Protein AF-A0A9P5MN64-F1 (afdb_monomer)

Secondary structure (DSSP, 8-state):
-PPP-PEEEEEEEEEESGGGSS-EEEHHHHHHHHHHHHHH-TT-EEEEEEEE---TT-SEEEEEEEEEEE-TTSPEEEEEEEEEEEEEEEP------TT---TTS-EEEEEEEEEEE-HHHHHHHHHHHHHHHHHHHHHHHHHHHHHHHHT----------------

Radius of gyration: 28.75 Å; Cα contacts (8 Å, |Δi|>4): 244; chains: 1; bounding box: 47×31×114 Å

Mean predicted aligned error: 11.85 Å

Nearest PDB structures (foldseek):
  2w2c-assembly1_B  TM=5.937E-01  e=1.409E-02  Homo sapiens
  6of8-assembly1_D-2  TM=7.364E-01  e=1.180E-01  Homo sa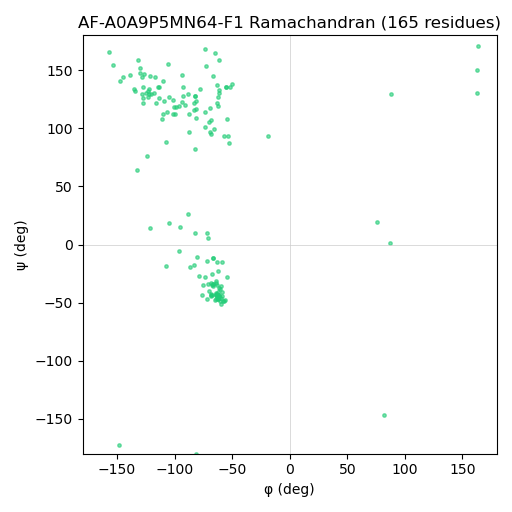piens
  7ury-assembly1_A  TM=6.521E-01  e=4.589E-02  Homo sapiens
  5ig4-assembly1_F  TM=6.109E-01  e=2.397E-02  Nematostella vectensis
  5ig4-assembly1_E  TM=5.836E-01  e=5.164E-02  Nematostella vectensis

Solvent-accessible surface area (backbone atoms only — not comparable to full-atom values): 9703 Å² total; per-residue (Å²): 134,83,83,78,86,45,71,39,97,79,18,36,40,34,34,27,57,61,89,57,44,94,36,77,32,45,58,70,56,44,54,51,49,52,56,51,48,47,68,42,24,76,65,56,48,74,46,78,78,45,79,48,67,90,46,101,84,53,50,44,43,36,32,38,35,41,32,42,28,45,30,83,76,64,33,65,39,54,45,48,31,44,34,37,40,32,42,44,70,40,77,79,69,76,71,80,54,84,88,68,84,59,88,96,59,77,50,67,23,38,38,35,37,40,34,42,43,52,48,64,48,50,50,53,30,54,52,46,42,50,52,41,52,52,49,56,54,52,54,53,54,54,54,53,55,54,54,64,66,70,63,70,69,81,80,80,79,83,78,86,84,81,90,81,94,86,134

pLDDT: mean 79.6, std 20.56, range [30.2, 97.5]

Sequence (167 aa):
MFACITPSTDFRATYLPARAGPGTMDSATWHHYLSALKRMLPDFWVEVISIHEPGPNSDTVIAHVVGRATSTTGAQFIHEVVTMFYIRPEELSLSQDPQFPVPNKPVYKVYKILEFMDSQLATTFFLEEQERRARLRGSRLVGLVSAQESSGAPSRTVQSKVVGARL

Foldseek 3Di:
DDDDAAADPLAKEAEPPNVQDPGIDGPVRVVVVVVVVCLFFVPKDKDFPDWDDPDPPAQKIWTFMWMWGQTPLRQTQIKTKTKIWRKDFDDPPVPPPPPDPPPPDGDIHTRYMYIHIDSVRSVSRVVSVVVSVVVVVVVVVVVVVVVVVVPPDPPPDDDDDDDDDDD

Structure (mmCIF, N/CA/C/O backbone):
data_AF-A0A9P5MN64-F1
#
_entry.id   AF-A0A9P5MN64-F1
#
loop_
_atom_site.group_PDB
_atom_site.id
_atom_site.type_symbol
_atom_site.label_atom_id
_atom_site.label_alt_id
_atom_site.label_comp_id
_atom_site.label_asym_id
_atom_site.label_entity_id
_atom_site.label_seq_id
_atom_site.pdbx_PDB_ins_code
_atom_site.Cartn_x
_atom_site.Cartn_y
_atom_site.Cartn_z
_atom_site.occupancy
_atom_site.B_iso_or_equiv
_atom_site.auth_seq_id
_atom_site.auth_comp_id
_atom_site.auth_asym_id
_atom_site.auth_atom_id
_atom_site.pdbx_PDB_model_num
ATOM 1 N N . MET A 1 1 ? 14.362 -15.044 3.342 1.00 31.47 1 MET A N 1
ATOM 2 C CA . MET A 1 1 ? 15.036 -13.762 3.049 1.00 31.47 1 MET A CA 1
ATOM 3 C C . MET A 1 1 ? 13.992 -12.867 2.400 1.00 31.47 1 MET A C 1
ATOM 5 O O . MET A 1 1 ? 13.526 -13.216 1.326 1.00 31.47 1 MET A O 1
ATOM 9 N N . PHE A 1 2 ? 13.522 -11.822 3.086 1.00 33.84 2 PHE A N 1
ATOM 10 C CA . PHE A 1 2 ? 12.539 -10.893 2.519 1.00 33.84 2 PHE A CA 1
ATOM 11 C C . PHE A 1 2 ? 13.295 -9.892 1.645 1.00 33.84 2 PHE A C 1
ATOM 13 O O . PHE A 1 2 ? 14.156 -9.176 2.151 1.00 33.84 2 PHE A O 1
ATOM 20 N N . ALA A 1 3 ? 13.031 -9.880 0.340 1.00 40.88 3 ALA A N 1
ATOM 21 C CA . ALA A 1 3 ? 13.521 -8.814 -0.522 1.00 40.88 3 ALA A CA 1
ATOM 22 C C . ALA A 1 3 ? 12.873 -7.498 -0.060 1.00 40.88 3 ALA A C 1
ATOM 24 O O . ALA A 1 3 ? 11.650 -7.406 0.033 1.00 40.88 3 ALA A O 1
ATOM 25 N N . CYS A 1 4 ? 13.691 -6.509 0.300 1.00 56.66 4 CYS A N 1
ATOM 26 C CA . CYS A 1 4 ? 13.215 -5.183 0.674 1.00 56.66 4 CYS A CA 1
ATOM 27 C C . CYS A 1 4 ? 12.976 -4.374 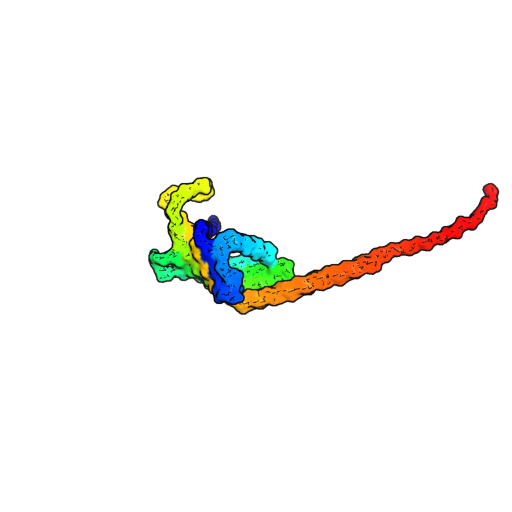-0.604 1.00 56.66 4 CYS A C 1
ATOM 29 O O . CYS A 1 4 ? 13.864 -4.280 -1.450 1.00 56.66 4 CYS A O 1
ATOM 31 N N . ILE A 1 5 ? 11.788 -3.788 -0.750 1.00 63.75 5 ILE A N 1
ATOM 32 C CA . ILE A 1 5 ? 11.533 -2.810 -1.806 1.00 63.75 5 ILE A CA 1
ATOM 33 C C . ILE A 1 5 ? 12.238 -1.515 -1.404 1.00 63.75 5 ILE A C 1
ATOM 35 O O . ILE A 1 5 ? 11.860 -0.888 -0.416 1.00 63.75 5 ILE A O 1
ATOM 39 N N . THR A 1 6 ? 13.252 -1.100 -2.161 1.00 79.12 6 THR A N 1
ATOM 40 C CA . THR A 1 6 ? 13.924 0.187 -1.948 1.00 79.12 6 THR A CA 1
ATOM 41 C C . THR A 1 6 ? 13.327 1.250 -2.878 1.00 79.12 6 THR A C 1
ATOM 43 O O . THR A 1 6 ? 13.402 1.093 -4.101 1.00 79.12 6 THR A O 1
ATOM 46 N N . PRO A 1 7 ? 12.737 2.335 -2.340 1.00 84.56 7 PRO A N 1
ATOM 47 C CA . PRO A 1 7 ? 12.250 3.451 -3.148 1.00 84.56 7 PRO A CA 1
ATOM 48 C C . PRO A 1 7 ? 13.396 4.204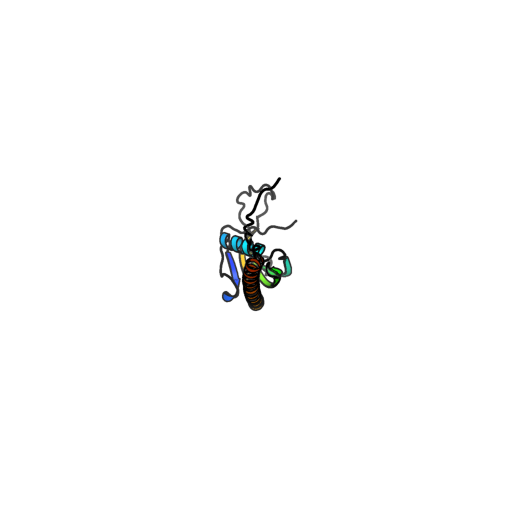 -3.839 1.00 84.56 7 PRO A C 1
ATOM 50 O O . PRO A 1 7 ? 14.474 4.366 -3.260 1.00 84.56 7 PRO A O 1
ATOM 53 N N . SER A 1 8 ? 13.165 4.701 -5.054 1.00 87.94 8 SER A N 1
ATOM 54 C CA . SER A 1 8 ? 14.068 5.649 -5.723 1.00 87.94 8 SER A CA 1
ATOM 55 C C . SER A 1 8 ? 13.988 7.054 -5.103 1.00 87.94 8 SER A C 1
ATOM 57 O O . SER A 1 8 ? 13.087 7.368 -4.321 1.00 87.94 8 SER A O 1
ATOM 59 N N . THR A 1 9 ? 14.926 7.933 -5.465 1.00 87.12 9 THR A N 1
ATOM 60 C CA . THR A 1 9 ? 14.970 9.330 -4.983 1.00 87.12 9 THR A CA 1
ATOM 61 C C . THR A 1 9 ? 13.768 10.169 -5.431 1.00 87.12 9 THR A C 1
ATOM 63 O O . THR A 1 9 ? 13.312 11.050 -4.705 1.00 87.12 9 THR A O 1
ATOM 66 N N . ASP A 1 10 ? 13.211 9.871 -6.602 1.00 91.38 10 ASP A N 1
ATOM 67 C CA . ASP A 1 10 ? 12.035 10.512 -7.198 1.00 91.38 10 ASP A CA 1
ATOM 68 C C . ASP A 1 10 ? 10.720 9.760 -6.926 1.00 91.38 10 ASP A C 1
ATOM 70 O O . ASP A 1 10 ? 9.708 10.052 -7.562 1.00 91.38 10 ASP A O 1
ATOM 74 N N . PHE A 1 11 ? 10.711 8.829 -5.966 1.00 94.50 11 PHE A N 1
ATOM 75 C CA . PHE A 1 1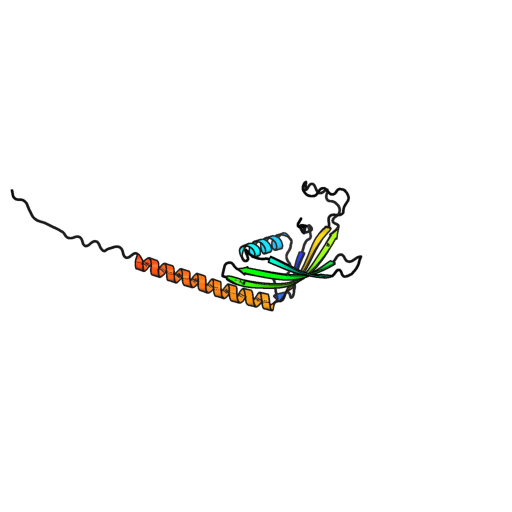1 ? 9.566 7.971 -5.664 1.00 94.50 11 PHE A CA 1
ATOM 76 C C . PHE A 1 11 ? 8.238 8.728 -5.483 1.00 94.50 11 PHE A C 1
ATOM 78 O O . PHE A 1 11 ? 8.180 9.757 -4.794 1.00 94.50 11 PHE A O 1
ATOM 85 N N . ARG A 1 12 ? 7.150 8.177 -6.040 1.00 96.62 12 ARG A N 1
ATOM 86 C CA . ARG A 1 12 ? 5.766 8.640 -5.836 1.00 96.62 12 ARG A CA 1
ATOM 87 C C . ARG A 1 12 ? 4.801 7.481 -5.582 1.00 96.62 12 ARG A C 1
ATOM 89 O O . ARG A 1 12 ? 4.779 6.522 -6.343 1.00 96.62 12 ARG A O 1
ATOM 96 N N . ALA A 1 13 ? 3.938 7.604 -4.582 1.00 96.44 13 ALA A N 1
ATOM 97 C CA . ALA A 1 13 ? 2.824 6.684 -4.350 1.00 96.44 13 ALA A CA 1
ATOM 98 C C . ALA A 1 13 ? 1.493 7.404 -4.569 1.00 96.44 13 ALA A C 1
ATOM 100 O O . ALA A 1 13 ? 1.320 8.514 -4.076 1.00 96.44 13 ALA A O 1
ATOM 101 N N . THR A 1 14 ? 0.541 6.789 -5.264 1.00 96.56 14 THR A N 1
ATOM 102 C CA . THR A 1 14 ? -0.778 7.385 -5.514 1.00 96.56 14 THR A CA 1
ATOM 103 C C . THR A 1 14 ? -1.882 6.373 -5.254 1.00 96.56 14 THR A C 1
ATOM 105 O O . THR A 1 14 ? -1.846 5.261 -5.774 1.00 96.56 14 THR A O 1
ATOM 108 N N . TYR A 1 15 ? -2.896 6.799 -4.504 1.00 92.94 15 TYR A N 1
ATOM 109 C CA . TYR A 1 15 ? -4.109 6.025 -4.253 1.00 92.94 15 TYR A CA 1
ATOM 110 C C . TYR A 1 15 ? -5.197 6.356 -5.274 1.00 92.94 15 TYR A C 1
ATOM 112 O O . TYR A 1 15 ? -5.456 7.523 -5.577 1.00 92.94 15 TYR A O 1
ATOM 120 N N . LEU A 1 16 ? -5.846 5.316 -5.784 1.00 92.75 16 LEU A N 1
ATOM 121 C CA . LEU A 1 16 ? -6.903 5.355 -6.779 1.00 92.75 16 LEU A CA 1
ATOM 122 C C . LEU A 1 16 ? -8.121 4.550 -6.278 1.00 92.75 16 LEU A C 1
ATOM 124 O O . LEU A 1 16 ? -7.948 3.526 -5.625 1.00 92.75 16 LEU A O 1
ATOM 128 N N . PRO A 1 17 ? -9.359 4.985 -6.574 1.00 90.88 17 PRO A N 1
ATOM 129 C CA . PRO A 1 17 ? -9.694 6.294 -7.138 1.00 90.88 17 PRO A CA 1
ATOM 130 C C . PRO A 1 17 ? -9.260 7.433 -6.197 1.00 90.88 17 PRO A C 1
ATOM 132 O O . PRO A 1 17 ? -9.104 7.217 -5.003 1.00 90.88 17 PRO A O 1
ATOM 135 N N . ALA A 1 18 ? -9.088 8.656 -6.712 1.00 85.50 18 ALA A N 1
ATOM 136 C CA . ALA A 1 18 ? -8.527 9.778 -5.937 1.00 85.50 18 ALA A CA 1
ATOM 137 C C . ALA A 1 18 ? -9.267 10.064 -4.612 1.00 85.50 18 ALA A C 1
ATOM 139 O O . ALA A 1 18 ? -8.668 10.531 -3.652 1.00 85.50 18 ALA A O 1
ATOM 140 N N . ARG A 1 19 ? -10.565 9.739 -4.546 1.00 82.81 19 ARG A N 1
ATOM 141 C CA . ARG A 1 19 ? -11.398 9.858 -3.336 1.00 82.81 19 ARG A CA 1
ATOM 142 C C . ARG A 1 19 ? -11.095 8.826 -2.243 1.00 82.81 19 ARG A C 1
ATOM 144 O O . ARG A 1 19 ? -11.619 8.954 -1.146 1.00 82.81 19 ARG A O 1
ATOM 151 N N . ALA A 1 20 ? -10.350 7.772 -2.560 1.00 78.44 20 ALA A N 1
ATOM 152 C CA . ALA A 1 20 ? -10.150 6.630 -1.678 1.00 78.44 20 ALA A CA 1
ATOM 153 C C . ALA A 1 20 ? -8.978 6.829 -0.708 1.00 78.44 20 ALA A C 1
ATOM 155 O O . ALA A 1 20 ? -8.925 6.155 0.312 1.00 78.44 20 ALA A O 1
ATOM 156 N N . GLY A 1 21 ? -8.048 7.745 -0.987 1.00 81.00 21 GLY A N 1
ATOM 157 C CA . GLY A 1 21 ? -6.835 7.888 -0.185 1.00 81.00 21 GLY A CA 1
ATOM 158 C C . GLY A 1 21 ? -6.296 9.316 -0.116 1.00 81.00 21 GLY A C 1
ATOM 159 O O . GLY A 1 21 ? -6.930 10.248 -0.608 1.00 81.00 21 GLY A O 1
ATOM 160 N N . PRO A 1 22 ? -5.104 9.503 0.475 1.00 81.62 22 PRO A N 1
ATOM 161 C CA . PRO A 1 22 ? -4.496 10.817 0.709 1.00 81.62 22 PRO A CA 1
ATOM 162 C C . PRO A 1 22 ? -3.981 11.518 -0.568 1.00 81.62 22 PRO A C 1
ATOM 164 O O . PRO A 1 22 ? -3.297 12.533 -0.476 1.00 81.62 22 PRO A O 1
ATOM 167 N N . GLY A 1 23 ? -4.291 10.995 -1.759 1.00 88.88 23 GLY A N 1
ATOM 168 C CA . GLY A 1 23 ? -3.775 11.485 -3.036 1.00 88.88 23 GLY A CA 1
ATOM 169 C C . GLY A 1 23 ? -2.375 10.955 -3.354 1.00 88.88 23 GLY A C 1
ATOM 170 O O . GLY A 1 23 ? -2.042 9.813 -3.032 1.00 88.88 23 GLY A O 1
ATOM 171 N N . THR A 1 24 ? -1.571 11.772 -4.039 1.00 94.81 24 THR A N 1
ATOM 172 C CA . THR A 1 24 ? -0.181 11.440 -4.384 1.00 94.81 24 THR A CA 1
ATOM 173 C C . THR A 1 24 ? 0.762 11.869 -3.265 1.00 94.81 24 THR A C 1
ATOM 175 O O . THR A 1 24 ? 0.746 13.022 -2.844 1.00 94.81 24 THR A O 1
ATOM 178 N N . MET A 1 25 ? 1.621 10.954 -2.831 1.00 95.75 25 MET A N 1
ATOM 179 C CA . MET A 1 25 ? 2.625 11.141 -1.792 1.00 95.75 25 MET A CA 1
ATOM 180 C C . MET A 1 25 ? 4.032 10.976 -2.365 1.00 95.75 25 MET A C 1
ATOM 182 O O . MET A 1 25 ? 4.270 10.144 -3.243 1.00 95.75 25 MET A O 1
ATOM 186 N N . ASP A 1 26 ? 4.974 11.762 -1.853 1.00 95.19 26 ASP A N 1
ATOM 187 C CA . ASP A 1 26 ? 6.402 11.533 -2.054 1.00 95.19 26 ASP A CA 1
ATOM 188 C C . ASP A 1 26 ? 6.939 10.473 -1.076 1.00 95.19 26 ASP A C 1
ATOM 190 O O . ASP A 1 26 ? 6.200 9.919 -0.257 1.00 95.19 26 ASP A O 1
ATOM 194 N N . SER A 1 27 ? 8.239 10.180 -1.163 1.00 91.25 27 SER A N 1
ATOM 195 C CA . SER A 1 27 ? 8.880 9.171 -0.314 1.00 91.25 27 SER A CA 1
ATOM 196 C C . SER A 1 27 ? 8.716 9.472 1.177 1.00 91.25 27 SER A C 1
ATOM 198 O O . SER A 1 27 ? 8.284 8.602 1.933 1.00 91.25 27 SER A O 1
ATOM 200 N N . ALA A 1 28 ? 8.998 10.700 1.619 1.00 92.00 28 ALA A N 1
ATOM 201 C CA . ALA A 1 28 ? 8.929 11.058 3.035 1.00 92.00 28 ALA A CA 1
ATOM 202 C C . ALA A 1 28 ? 7.497 10.945 3.585 1.00 92.00 28 ALA A C 1
ATOM 204 O O . ALA A 1 28 ? 7.268 10.328 4.630 1.00 92.00 28 ALA A O 1
ATOM 205 N N . THR A 1 29 ? 6.520 11.481 2.851 1.00 94.25 29 THR A N 1
ATOM 206 C CA . THR A 1 29 ? 5.104 11.445 3.230 1.00 94.25 29 THR A CA 1
ATOM 207 C C . THR A 1 29 ? 4.582 10.013 3.270 1.00 94.25 29 THR A C 1
ATOM 209 O O . THR A 1 29 ? 3.895 9.635 4.218 1.00 94.25 29 THR A O 1
ATOM 212 N N . TRP A 1 30 ? 4.962 9.183 2.295 1.00 92.44 30 TRP A N 1
ATOM 213 C CA . TRP A 1 30 ? 4.576 7.774 2.257 1.00 92.44 30 TRP A CA 1
ATOM 214 C C . TRP A 1 30 ? 5.145 6.981 3.443 1.00 92.44 30 TRP A C 1
ATOM 216 O O . TRP A 1 30 ? 4.404 6.254 4.102 1.00 92.44 30 TRP A O 1
ATOM 226 N N . HIS A 1 31 ? 6.417 7.179 3.812 1.00 91.12 31 HIS A N 1
ATOM 227 C CA . HIS A 1 31 ? 6.998 6.536 5.001 1.00 91.12 31 HIS A CA 1
ATOM 228 C C . HIS A 1 31 ? 6.305 6.965 6.299 1.00 91.12 31 HIS A C 1
ATOM 230 O O . HIS A 1 31 ? 6.052 6.134 7.181 1.00 91.12 31 HIS A O 1
ATOM 236 N N . HIS A 1 32 ? 5.971 8.252 6.433 1.00 92.88 32 HIS A N 1
ATOM 237 C CA . HIS A 1 32 ? 5.200 8.741 7.574 1.00 92.88 32 HIS A CA 1
ATOM 238 C C . HIS A 1 32 ? 3.800 8.127 7.622 1.00 92.88 32 HIS A C 1
ATOM 240 O O . HIS A 1 32 ? 3.367 7.693 8.694 1.00 92.88 32 HIS A O 1
ATOM 246 N N . TYR A 1 33 ? 3.128 8.029 6.474 1.00 91.69 33 TYR A N 1
ATOM 247 C CA . TYR A 1 33 ? 1.829 7.377 6.342 1.00 91.69 33 TYR A CA 1
ATOM 248 C C . TYR A 1 33 ? 1.891 5.903 6.766 1.00 91.69 33 TYR A C 1
ATOM 250 O O . TYR A 1 33 ? 1.146 5.496 7.657 1.00 91.69 33 TYR A O 1
ATOM 258 N N . LEU A 1 34 ? 2.841 5.124 6.238 1.00 90.94 34 LEU A N 1
ATOM 259 C CA . LEU A 1 34 ? 3.027 3.718 6.616 1.00 90.94 34 LEU A CA 1
ATOM 260 C C . LEU A 1 34 ? 3.348 3.546 8.104 1.00 90.94 34 LEU A C 1
ATOM 262 O O . LEU A 1 34 ? 2.840 2.638 8.760 1.00 90.94 34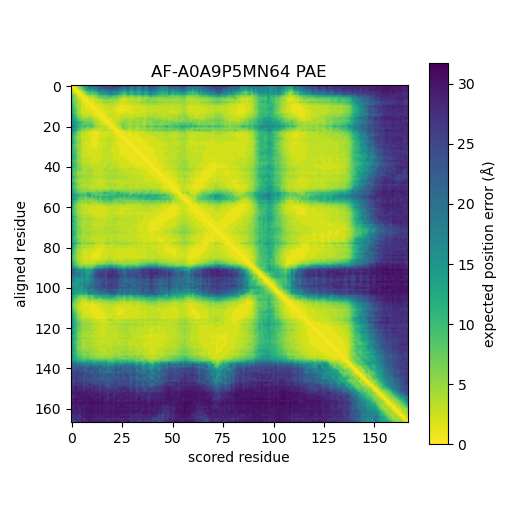 LEU A O 1
ATOM 266 N N . SER A 1 35 ? 4.153 4.446 8.671 1.00 92.38 35 SER A N 1
ATOM 267 C CA . SER A 1 35 ? 4.473 4.434 10.103 1.00 92.38 35 SER A CA 1
ATOM 268 C C . SER A 1 35 ? 3.248 4.737 10.973 1.00 92.38 35 SER A C 1
ATOM 270 O O . SER A 1 35 ? 3.096 4.185 12.065 1.00 92.38 35 SER A O 1
ATOM 272 N N . ALA A 1 36 ? 2.356 5.622 10.520 1.00 92.62 36 ALA A N 1
ATOM 273 C CA . ALA A 1 36 ? 1.080 5.869 11.183 1.00 92.62 36 ALA A CA 1
ATOM 274 C C . ALA A 1 36 ? 0.146 4.655 11.070 1.00 92.62 36 ALA A C 1
ATOM 276 O O . ALA A 1 36 ? -0.411 4.232 12.084 1.00 92.62 36 ALA A O 1
ATOM 277 N N . LEU A 1 37 ? 0.051 4.053 9.881 1.00 91.06 37 LEU A N 1
ATOM 278 C CA . LEU A 1 37 ? -0.757 2.862 9.626 1.00 91.06 37 LEU A CA 1
ATOM 279 C C . LEU A 1 37 ? -0.314 1.687 10.506 1.00 91.06 37 LEU A C 1
ATOM 281 O O . LEU A 1 37 ? -1.144 1.099 11.189 1.00 91.06 37 LEU A O 1
ATOM 285 N N . LYS A 1 38 ? 0.995 1.424 10.604 1.00 92.75 38 LYS A N 1
ATOM 286 C CA . LYS A 1 38 ? 1.564 0.368 11.459 1.00 92.75 38 LYS A CA 1
ATOM 287 C C . LYS A 1 38 ? 1.243 0.553 12.945 1.00 92.75 38 LYS A C 1
ATOM 289 O O . LYS A 1 38 ? 1.043 -0.420 13.662 1.00 92.75 38 LYS A O 1
ATOM 294 N N . ARG A 1 39 ? 1.196 1.799 13.429 1.00 94.69 39 ARG A N 1
ATOM 295 C CA . ARG A 1 39 ? 0.783 2.089 14.814 1.00 94.69 39 ARG A CA 1
ATOM 296 C C . ARG A 1 39 ? -0.712 1.869 15.025 1.00 94.69 39 ARG A C 1
ATOM 298 O O . ARG A 1 39 ? -1.118 1.483 16.114 1.00 94.69 39 ARG A O 1
ATOM 305 N N . MET A 1 40 ? -1.521 2.148 14.006 1.00 94.81 40 MET A N 1
ATOM 306 C CA . MET A 1 40 ? -2.968 1.959 14.060 1.00 94.81 40 MET A CA 1
ATOM 307 C C . MET A 1 40 ? -3.362 0.482 13.940 1.00 94.81 40 MET A C 1
ATOM 309 O O . MET A 1 40 ? -4.328 0.083 14.585 1.00 94.81 40 MET A O 1
ATOM 313 N N . LEU A 1 41 ? -2.615 -0.293 13.150 1.00 96.69 41 LEU A N 1
ATOM 314 C CA .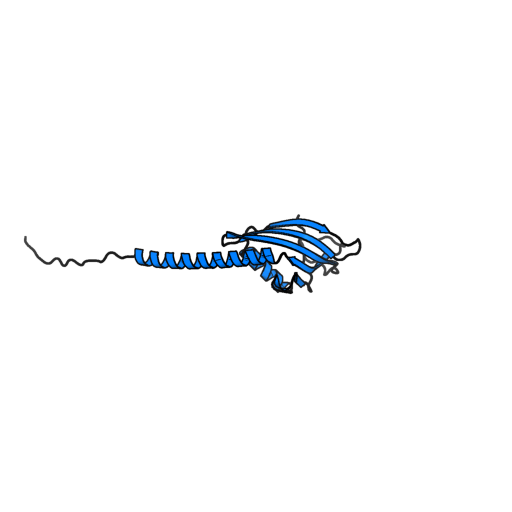 LEU A 1 41 ? -2.884 -1.677 12.758 1.00 96.69 41 LEU A CA 1
ATOM 315 C C . LEU A 1 41 ? -1.688 -2.585 13.134 1.00 96.69 41 LEU A C 1
ATOM 317 O O . LEU A 1 41 ? -0.865 -2.919 12.277 1.00 96.69 41 LEU A O 1
ATOM 321 N N . PRO A 1 42 ? -1.528 -2.939 14.420 1.00 93.56 42 PRO A N 1
ATOM 322 C CA . PRO A 1 42 ? -0.330 -3.621 14.918 1.00 93.56 42 PRO A CA 1
ATOM 323 C C . PRO A 1 42 ? -0.155 -5.055 14.393 1.00 93.56 42 PRO A C 1
ATOM 325 O O . PRO A 1 42 ? 0.971 -5.544 14.339 1.00 93.56 42 PRO A O 1
ATOM 328 N N . ASP A 1 43 ? -1.246 -5.717 14.014 1.00 95.38 43 ASP A N 1
ATOM 329 C CA . ASP A 1 43 ? -1.300 -7.086 13.489 1.00 95.38 43 ASP A CA 1
ATOM 330 C C . ASP A 1 43 ? -1.524 -7.123 11.967 1.00 95.38 43 ASP A C 1
ATOM 332 O O . ASP A 1 43 ? -1.938 -8.148 11.426 1.00 95.38 43 ASP A O 1
ATOM 336 N N . PHE A 1 44 ? -1.262 -6.010 11.269 1.00 95.19 44 PHE A N 1
ATOM 337 C CA . PHE A 1 44 ? -1.474 -5.927 9.829 1.00 95.19 44 PHE A CA 1
ATOM 338 C C . PHE A 1 44 ? -0.608 -6.915 9.059 1.00 95.19 44 PHE A C 1
ATOM 340 O O . PHE A 1 44 ? 0.621 -6.922 9.170 1.00 95.19 44 PHE A O 1
ATOM 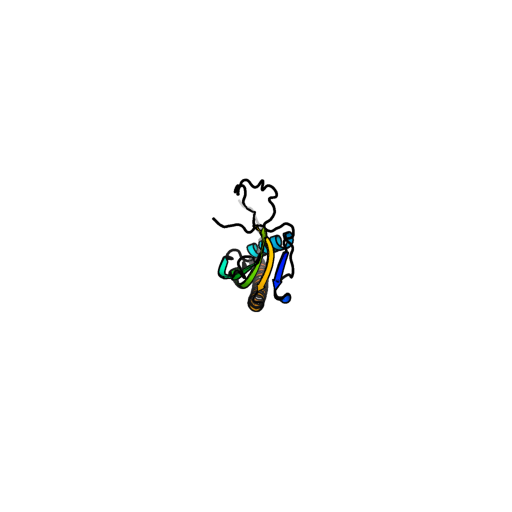347 N N . TRP A 1 45 ? -1.269 -7.699 8.217 1.00 94.00 45 TRP A N 1
ATOM 348 C CA . TRP A 1 45 ? -0.637 -8.604 7.274 1.00 94.00 45 TRP A CA 1
ATOM 349 C C . TRP A 1 45 ? -1.244 -8.437 5.887 1.00 94.00 45 TRP A C 1
ATOM 351 O O . TRP A 1 45 ? -2.359 -7.937 5.723 1.00 94.00 45 TRP A O 1
ATOM 361 N N . VAL A 1 46 ? -0.478 -8.867 4.888 1.00 93.94 46 VAL A N 1
ATOM 362 C CA . VAL A 1 46 ? -0.861 -8.845 3.478 1.00 93.94 46 VAL A CA 1
ATOM 363 C C . VAL A 1 46 ? -0.617 -10.207 2.845 1.00 93.94 46 VAL A C 1
ATOM 365 O O . VAL A 1 46 ? 0.320 -10.916 3.207 1.00 93.94 46 VAL A O 1
ATOM 368 N N . GLU A 1 47 ? -1.454 -10.543 1.881 1.00 95.69 47 GLU A N 1
ATOM 369 C CA . GLU A 1 47 ? -1.379 -11.722 1.037 1.00 95.69 47 GLU A CA 1
ATOM 370 C C . GLU A 1 47 ? -1.465 -11.270 -0.419 1.00 95.69 47 GLU A C 1
ATOM 372 O O . GLU A 1 47 ? -2.342 -10.493 -0.802 1.00 95.69 47 GLU A O 1
ATOM 377 N N . VAL A 1 48 ? -0.520 -11.740 -1.231 1.00 95.56 48 VAL A N 1
ATOM 378 C CA . VAL A 1 48 ? -0.525 -11.500 -2.673 1.00 95.56 48 VAL A CA 1
ATOM 379 C C . VAL A 1 48 ? -1.353 -12.601 -3.319 1.00 95.56 48 VAL A C 1
ATOM 381 O O . VAL A 1 48 ? -0.947 -13.760 -3.321 1.00 95.56 48 VAL A O 1
ATOM 384 N N . ILE A 1 49 ? -2.506 -12.229 -3.862 1.00 97.06 49 ILE A N 1
ATOM 385 C CA . ILE A 1 49 ? -3.444 -13.145 -4.515 1.00 97.06 49 ILE A CA 1
ATOM 386 C C . ILE A 1 49 ? -2.935 -13.525 -5.904 1.00 97.06 49 ILE A C 1
ATOM 388 O O . ILE A 1 49 ? -2.982 -14.687 -6.302 1.00 97.06 49 ILE A O 1
ATOM 392 N N . SER A 1 50 ? -2.437 -12.543 -6.655 1.00 96.81 50 SER A N 1
ATOM 393 C CA . SER A 1 50 ? -1.852 -12.774 -7.973 1.00 96.81 50 SER A CA 1
ATOM 394 C C . SER A 1 50 ? -0.822 -11.710 -8.331 1.00 96.81 50 SER A C 1
ATOM 396 O O . SER A 1 50 ? -0.869 -10.583 -7.835 1.00 96.81 50 SER A O 1
ATOM 398 N N . ILE A 1 51 ? 0.116 -12.087 -9.200 1.00 95.94 51 ILE A N 1
ATOM 399 C CA . ILE A 1 51 ? 1.108 -11.197 -9.803 1.00 95.94 51 ILE A CA 1
ATOM 400 C C . ILE A 1 51 ? 0.950 -11.300 -11.317 1.00 95.94 51 ILE A C 1
ATOM 402 O O . ILE A 1 51 ? 0.840 -12.397 -11.864 1.00 95.94 51 ILE A O 1
ATOM 406 N N . HIS A 1 52 ? 0.936 -10.155 -11.985 1.00 93.94 52 HIS A N 1
ATOM 407 C CA . HIS A 1 52 ? 0.867 -10.038 -13.427 1.00 93.94 52 HIS A CA 1
ATOM 408 C C . HIS A 1 52 ? 2.000 -9.149 -13.941 1.00 93.94 52 HIS A C 1
ATOM 410 O O . HIS A 1 52 ? 2.161 -8.001 -13.522 1.00 93.94 52 HIS A O 1
ATOM 416 N N . GLU A 1 53 ? 2.760 -9.693 -14.884 1.00 91.38 53 GLU A N 1
ATOM 417 C CA . GLU A 1 53 ? 3.818 -8.997 -15.607 1.00 91.38 53 GLU A CA 1
ATOM 418 C C . GLU A 1 53 ? 3.313 -8.734 -17.035 1.00 91.38 53 GLU A C 1
ATOM 420 O O . GLU A 1 53 ? 3.094 -9.692 -17.781 1.00 91.38 53 GLU A O 1
ATOM 425 N N . PRO A 1 54 ? 3.097 -7.467 -17.443 1.00 83.69 54 PRO A N 1
ATOM 426 C CA . PRO A 1 54 ? 2.476 -7.138 -18.731 1.00 83.69 54 PRO A CA 1
ATOM 427 C C . PRO A 1 54 ? 3.278 -7.588 -19.962 1.00 83.69 54 PRO A C 1
ATOM 429 O O . PRO A 1 54 ? 2.759 -7.582 -21.077 1.00 83.69 54 PRO A O 1
ATOM 432 N N . GLY A 1 55 ? 4.553 -7.945 -19.788 1.00 86.69 55 GLY A N 1
ATOM 433 C CA . GLY A 1 55 ? 5.409 -8.471 -20.844 1.00 86.69 55 GLY A CA 1
ATOM 434 C C . GLY A 1 55 ? 6.900 -8.416 -20.490 1.00 86.69 55 GLY A C 1
ATOM 435 O O . GLY A 1 55 ? 7.281 -7.762 -19.521 1.00 86.69 55 GLY A O 1
ATOM 436 N N . PRO A 1 56 ? 7.766 -9.042 -21.309 1.00 76.56 56 PRO A N 1
ATOM 437 C CA . PRO A 1 56 ? 9.189 -9.255 -21.009 1.00 76.56 56 PRO A CA 1
ATOM 438 C C . PRO A 1 56 ? 10.048 -7.980 -20.934 1.00 76.56 56 PRO A C 1
ATOM 440 O O . PRO A 1 56 ? 11.180 -8.041 -20.472 1.00 76.56 56 PRO A O 1
ATOM 443 N N . ASN A 1 57 ? 9.521 -6.832 -21.371 1.00 81.06 57 ASN A N 1
ATOM 444 C CA . ASN A 1 57 ? 10.204 -5.533 -21.333 1.00 81.06 57 ASN A CA 1
ATOM 445 C C . ASN A 1 57 ? 9.420 -4.484 -20.528 1.00 81.06 57 ASN A C 1
ATOM 447 O 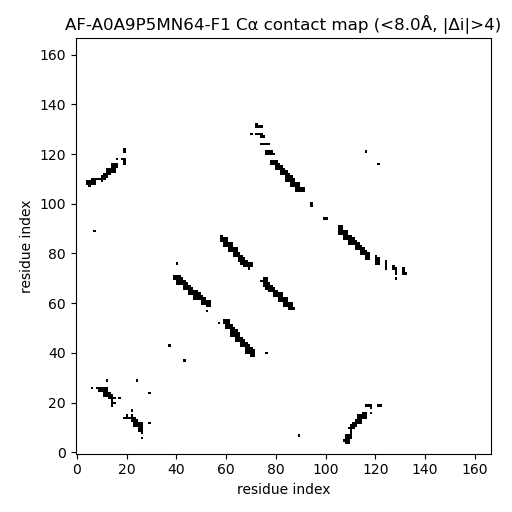O . ASN A 1 57 ? 9.671 -3.288 -20.670 1.00 81.06 57 ASN A O 1
ATOM 451 N N . SER A 1 58 ? 8.419 -4.905 -19.748 1.00 87.25 58 SER A N 1
ATOM 452 C CA . SER A 1 58 ? 7.665 -3.980 -18.910 1.00 87.25 58 SER A CA 1
ATOM 453 C C . SER A 1 58 ? 8.467 -3.639 -17.659 1.00 87.25 58 SER A C 1
ATOM 455 O O . SER A 1 58 ? 8.985 -4.519 -16.979 1.00 87.25 58 SER A O 1
ATOM 457 N N . ASP A 1 59 ? 8.526 -2.352 -17.333 1.00 91.06 59 ASP A N 1
ATOM 458 C CA . ASP A 1 59 ? 9.038 -1.839 -16.063 1.00 91.06 59 ASP A CA 1
ATOM 459 C C . ASP A 1 59 ? 7.970 -1.910 -14.954 1.00 91.06 59 ASP A C 1
ATOM 461 O O . ASP A 1 59 ? 8.133 -1.331 -13.885 1.00 91.06 59 ASP A O 1
ATOM 465 N N . THR A 1 60 ? 6.844 -2.578 -15.216 1.00 94.56 60 THR A N 1
ATOM 466 C CA . THR A 1 60 ? 5.672 -2.586 -14.348 1.00 94.56 60 THR A CA 1
ATOM 467 C C . THR A 1 60 ? 5.370 -3.997 -13.854 1.00 94.56 60 THR A C 1
ATOM 469 O O . THR A 1 60 ? 5.241 -4.931 -14.640 1.00 94.56 60 THR A O 1
ATOM 472 N N . VAL A 1 61 ? 5.179 -4.135 -12.546 1.00 94.25 61 VAL A N 1
ATOM 473 C CA . VAL A 1 61 ? 4.653 -5.341 -11.900 1.00 94.25 61 VAL A CA 1
ATOM 474 C C . VAL A 1 61 ? 3.294 -5.002 -11.313 1.00 94.25 61 VAL A C 1
ATOM 476 O O . VAL A 1 61 ? 3.167 -4.050 -10.546 1.00 94.25 61 VAL A O 1
ATOM 479 N N . ILE A 1 62 ? 2.269 -5.768 -11.664 1.00 96.25 62 ILE A N 1
ATOM 480 C CA . ILE A 1 62 ? 0.918 -5.587 -11.136 1.00 96.25 62 ILE A CA 1
ATOM 481 C C . ILE A 1 62 ? 0.658 -6.700 -10.126 1.00 96.25 62 ILE A C 1
ATOM 483 O O . ILE A 1 62 ? 0.823 -7.871 -10.446 1.00 96.25 62 ILE A O 1
ATOM 487 N N . ALA A 1 63 ? 0.250 -6.353 -8.912 1.00 96.94 63 ALA A N 1
ATOM 488 C CA . ALA A 1 63 ? -0.091 -7.309 -7.870 1.00 96.94 63 ALA A CA 1
ATOM 489 C C . ALA A 1 63 ? -1.518 -7.071 -7.382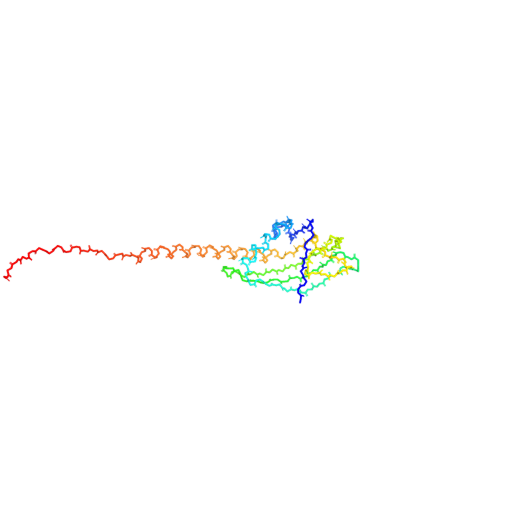 1.00 96.94 63 ALA A C 1
ATOM 491 O O . ALA A 1 63 ? -1.893 -5.944 -7.067 1.00 96.94 63 ALA A O 1
ATOM 492 N N . HIS A 1 64 ? -2.306 -8.134 -7.280 1.00 97.31 64 HIS A N 1
ATOM 493 C CA . HIS A 1 64 ? -3.561 -8.119 -6.535 1.00 97.31 64 HIS A CA 1
ATOM 494 C C . HIS A 1 64 ? -3.261 -8.547 -5.105 1.00 97.31 64 HIS A C 1
ATOM 496 O O . HIS A 1 64 ? -2.731 -9.636 -4.878 1.00 97.31 64 HIS A O 1
ATOM 502 N N . VAL A 1 65 ? -3.547 -7.671 -4.150 1.00 96.75 65 VAL A N 1
ATOM 503 C CA . VAL A 1 65 ? -3.159 -7.830 -2.751 1.00 96.75 65 VAL A CA 1
ATOM 504 C C . VAL A 1 65 ? -4.385 -7.680 -1.865 1.00 96.75 65 VAL A C 1
ATOM 506 O O . VAL A 1 65 ? -5.177 -6.751 -2.023 1.00 96.75 65 VAL A O 1
ATOM 509 N N . VAL A 1 66 ? -4.503 -8.576 -0.893 1.00 96.75 66 VAL A N 1
ATOM 510 C CA . VAL A 1 66 ? -5.468 -8.475 0.200 1.00 96.75 66 VAL A CA 1
ATOM 511 C C . VAL A 1 66 ? -4.697 -8.285 1.496 1.00 96.75 66 VAL A C 1
ATOM 513 O O . VAL A 1 66 ? -3.701 -8.951 1.745 1.00 96.75 66 VAL A O 1
ATOM 516 N N . GLY A 1 67 ? -5.141 -7.360 2.331 1.00 95.94 67 GLY A N 1
ATOM 517 C CA . GLY A 1 67 ? -4.595 -7.100 3.648 1.00 95.94 67 GLY A CA 1
ATOM 518 C C . GLY A 1 67 ? -5.682 -7.149 4.705 1.00 95.94 67 GLY A C 1
ATOM 519 O O . GLY A 1 67 ? -6.832 -6.780 4.454 1.00 95.94 67 GLY A O 1
ATOM 520 N N . ARG A 1 68 ? -5.317 -7.609 5.899 1.00 96.94 68 ARG A N 1
ATOM 521 C CA . ARG A 1 68 ? -6.219 -7.648 7.051 1.00 96.94 68 ARG A CA 1
ATOM 522 C C . ARG A 1 68 ? -5.488 -7.221 8.314 1.00 96.94 68 ARG A C 1
ATOM 524 O O . ARG A 1 68 ? -4.297 -7.481 8.466 1.00 96.94 68 ARG A O 1
ATOM 531 N N . ALA A 1 69 ? -6.208 -6.555 9.206 1.00 97.50 69 ALA A N 1
ATOM 532 C CA . ALA A 1 69 ? -5.740 -6.211 10.543 1.00 97.50 69 ALA A CA 1
ATOM 533 C C . ALA A 1 69 ? -6.916 -5.981 11.490 1.00 97.50 69 ALA A C 1
ATOM 535 O O . ALA A 1 69 ? -8.043 -5.724 11.064 1.00 97.50 69 ALA A O 1
ATOM 536 N N . THR A 1 70 ? -6.613 -5.948 12.779 1.00 97.25 70 THR A N 1
ATOM 537 C CA . THR A 1 70 ? -7.465 -5.357 13.799 1.00 97.25 70 THR A CA 1
ATOM 538 C C . THR A 1 70 ? -6.815 -4.071 14.289 1.00 97.25 70 THR A C 1
ATOM 540 O O . THR A 1 70 ? -5.680 -4.052 14.764 1.00 97.25 70 THR A O 1
ATOM 543 N N . SER A 1 71 ? -7.533 -2.956 14.192 1.00 97.00 71 SER A N 1
ATOM 544 C CA . SER A 1 71 ? -7.023 -1.691 14.717 1.00 97.00 71 SER A CA 1
ATOM 545 C C . SER A 1 71 ? -6.858 -1.722 16.237 1.00 97.00 71 SER A C 1
ATOM 547 O O . SER A 1 71 ? -7.467 -2.524 16.947 1.00 97.00 71 SER A O 1
ATOM 549 N N . THR A 1 72 ? -6.117 -0.754 16.772 1.00 95.62 72 THR A N 1
ATOM 550 C CA . THR A 1 72 ? -5.993 -0.553 18.228 1.00 95.62 72 THR A CA 1
ATOM 551 C C . THR A 1 72 ? -7.326 -0.289 18.948 1.00 95.62 72 THR A C 1
ATOM 553 O O . THR A 1 72 ? -7.382 -0.405 20.171 1.00 95.62 72 THR A O 1
ATOM 556 N N . THR A 1 73 ? -8.409 0.032 18.230 1.00 96.06 73 THR A N 1
ATOM 557 C CA . THR A 1 73 ? -9.764 0.187 18.798 1.00 96.06 73 THR A CA 1
ATOM 558 C C . THR A 1 73 ? -10.627 -1.076 18.675 1.00 96.06 73 THR A C 1
ATOM 560 O O . THR A 1 73 ? -11.757 -1.124 19.178 1.00 96.06 73 THR A O 1
ATOM 563 N N . GLY A 1 74 ? -10.121 -2.098 17.981 1.00 95.56 74 GLY A N 1
ATOM 564 C CA . GLY A 1 74 ? -10.840 -3.321 17.641 1.00 95.56 74 GLY A CA 1
ATOM 565 C C . GLY A 1 74 ? -11.650 -3.256 16.341 1.00 95.56 74 GLY A C 1
ATOM 566 O O . GLY A 1 74 ? -12.320 -4.237 16.025 1.00 95.56 74 GLY A O 1
ATOM 567 N N . ALA A 1 75 ? -11.637 -2.138 15.599 1.00 96.75 75 ALA A N 1
ATOM 568 C CA . ALA A 1 75 ? -12.237 -2.070 14.259 1.00 96.75 75 ALA A CA 1
ATOM 569 C C . ALA A 1 75 ? -11.513 -3.023 13.298 1.00 96.75 75 ALA A C 1
ATOM 571 O O . ALA A 1 75 ? -10.278 -3.084 13.322 1.00 96.75 75 ALA A O 1
ATOM 572 N N . GLN A 1 76 ? -12.266 -3.742 12.464 1.00 96.44 76 GLN A N 1
ATOM 573 C CA . GLN A 1 76 ? -11.694 -4.676 11.498 1.00 96.44 76 GLN A CA 1
ATOM 574 C C . GLN A 1 76 ? -11.264 -3.918 10.246 1.00 96.44 76 GLN A C 1
ATOM 576 O O . GLN A 1 76 ? -12.066 -3.249 9.600 1.00 96.44 76 GLN A O 1
ATOM 581 N N . PHE A 1 77 ? -9.985 -4.018 9.906 1.00 96.31 77 PHE A N 1
ATOM 582 C CA . PHE A 1 77 ? -9.435 -3.450 8.687 1.00 96.31 77 PHE A CA 1
ATOM 583 C C . PHE A 1 77 ? -9.326 -4.551 7.640 1.00 96.31 77 PHE A C 1
ATOM 585 O O . PHE A 1 77 ? -8.592 -5.522 7.829 1.00 96.31 77 PHE A O 1
ATOM 592 N N . ILE A 1 78 ? -10.040 -4.385 6.532 1.00 95.62 78 ILE A N 1
ATOM 593 C CA . ILE A 1 78 ? -9.886 -5.208 5.335 1.00 95.62 78 ILE A CA 1
ATOM 594 C C . ILE A 1 78 ? -9.499 -4.264 4.207 1.00 95.62 78 ILE A C 1
ATOM 596 O O . ILE A 1 78 ? -10.133 -3.232 3.999 1.00 95.62 78 ILE A O 1
ATOM 600 N N . HIS A 1 79 ? -8.438 -4.619 3.502 1.00 92.62 79 HIS A N 1
ATOM 601 C CA . HIS A 1 79 ? -7.897 -3.856 2.397 1.00 92.62 79 HIS A CA 1
ATOM 602 C C . HIS A 1 79 ? -7.768 -4.778 1.201 1.00 92.62 79 HIS A C 1
ATOM 604 O O . HIS A 1 79 ? -7.081 -5.787 1.281 1.00 92.62 79 HIS A O 1
ATOM 610 N N . GLU A 1 80 ? -8.415 -4.448 0.096 1.00 95.62 80 GLU A N 1
ATOM 611 C CA . GLU A 1 80 ? -8.221 -5.147 -1.167 1.00 95.62 80 GLU A CA 1
ATOM 612 C C . GLU A 1 80 ? -7.797 -4.123 -2.210 1.00 95.62 80 GLU A C 1
ATOM 614 O O . GLU A 1 80 ? -8.422 -3.065 -2.353 1.00 95.62 80 GLU A O 1
ATOM 619 N N . VAL A 1 81 ? -6.681 -4.407 -2.878 1.00 95.88 81 VAL A N 1
ATOM 620 C CA . VAL A 1 81 ? -6.025 -3.455 -3.765 1.00 95.88 81 VAL A CA 1
ATOM 621 C C . VAL A 1 81 ? -5.404 -4.154 -4.966 1.00 95.88 81 VAL A C 1
ATOM 623 O O . VAL A 1 81 ? -4.846 -5.246 -4.859 1.00 95.88 81 VAL A O 1
ATOM 626 N N . VAL A 1 82 ? -5.455 -3.492 -6.119 1.00 97.19 82 VAL A N 1
ATOM 627 C CA . VAL A 1 82 ? -4.560 -3.786 -7.240 1.00 97.19 82 VAL A CA 1
ATOM 628 C C . VAL A 1 82 ? -3.440 -2.754 -7.228 1.00 97.19 82 VAL A C 1
ATOM 630 O O . VAL A 1 82 ? -3.673 -1.567 -7.463 1.00 97.19 82 VAL A O 1
ATOM 633 N N . THR A 1 83 ? -2.223 -3.201 -6.941 1.00 96.31 83 THR A N 1
ATOM 634 C CA . THR A 1 83 ? -1.033 -2.358 -6.857 1.00 96.31 83 THR A CA 1
ATOM 635 C C . THR A 1 83 ? -0.199 -2.492 -8.122 1.00 96.31 83 THR A C 1
ATOM 637 O O . THR A 1 83 ? 0.221 -3.585 -8.487 1.00 96.31 83 THR A O 1
ATOM 640 N N . MET A 1 84 ? 0.081 -1.374 -8.784 1.00 96.88 84 MET A N 1
ATOM 641 C CA . MET A 1 84 ? 1.023 -1.295 -9.897 1.00 96.88 84 MET A CA 1
ATOM 642 C C . MET A 1 84 ? 2.340 -0.716 -9.387 1.00 96.88 84 MET A C 1
ATOM 644 O O . MET A 1 84 ? 2.409 0.463 -9.028 1.00 96.88 84 MET A O 1
ATOM 648 N N . PHE A 1 85 ? 3.380 -1.537 -9.372 1.00 95.56 85 PHE A N 1
ATOM 649 C CA . PHE A 1 85 ? 4.745 -1.143 -9.057 1.00 95.56 85 PHE A CA 1
ATOM 650 C C . PHE A 1 85 ? 5.481 -0.816 -10.347 1.00 95.56 85 PHE A C 1
ATOM 652 O O . PHE A 1 85 ? 5.601 -1.674 -11.213 1.00 95.56 85 PHE A O 1
ATOM 659 N N . TYR A 1 86 ? 6.009 0.397 -10.454 1.00 95.19 86 TYR A N 1
ATOM 660 C CA . TYR A 1 86 ? 6.906 0.778 -11.535 1.00 95.19 86 TYR A CA 1
ATOM 661 C C . TYR A 1 86 ? 8.337 0.735 -11.009 1.00 95.19 86 TYR A C 1
ATOM 663 O O . TYR A 1 86 ? 8.695 1.439 -10.055 1.00 95.19 86 TYR A O 1
ATOM 671 N N . ILE A 1 87 ? 9.137 -0.125 -11.619 1.00 92.38 87 ILE A N 1
ATOM 672 C CA . ILE A 1 87 ? 10.457 -0.539 -11.175 1.00 92.38 87 ILE A CA 1
ATOM 673 C C . ILE A 1 87 ? 11.439 -0.225 -12.287 1.00 92.38 87 ILE A C 1
ATOM 675 O O . ILE A 1 87 ? 11.247 -0.636 -13.423 1.00 92.38 87 ILE A O 1
ATOM 679 N N . ARG A 1 88 ? 12.535 0.450 -11.966 1.00 88.81 88 ARG A N 1
ATOM 680 C CA . ARG A 1 88 ? 13.607 0.687 -12.933 1.00 88.81 88 ARG A CA 1
ATOM 681 C C . ARG A 1 88 ? 14.953 0.301 -12.335 1.00 88.81 88 ARG A C 1
ATOM 683 O O . ARG A 1 88 ? 15.106 0.369 -11.111 1.00 88.81 88 ARG A O 1
ATOM 690 N N . PRO A 1 89 ? 15.927 -0.104 -13.163 1.00 85.50 89 PRO A N 1
ATOM 691 C CA . PRO A 1 89 ? 17.298 -0.181 -12.697 1.00 85.50 89 PRO A CA 1
ATOM 692 C C . PRO A 1 89 ? 17.737 1.228 -12.293 1.00 85.50 89 PRO A C 1
ATOM 694 O O . PRO A 1 89 ? 17.540 2.189 -13.037 1.00 85.50 89 PRO A O 1
ATOM 697 N N . GLU A 1 90 ? 18.307 1.364 -11.106 1.00 78.25 90 GLU A N 1
ATOM 698 C CA . GLU A 1 90 ? 19.084 2.545 -10.770 1.00 78.25 90 GLU A CA 1
ATOM 699 C C . GLU A 1 90 ? 20.540 2.232 -11.112 1.00 78.25 90 GLU A C 1
ATOM 701 O O . GLU A 1 90 ? 21.062 1.181 -10.718 1.00 78.25 90 GLU A O 1
ATOM 706 N N . GLU A 1 91 ? 21.180 3.109 -11.897 1.00 67.50 91 GLU A N 1
ATOM 707 C CA . GLU A 1 91 ? 22.626 3.018 -12.093 1.00 67.50 91 GLU A CA 1
ATOM 708 C C . GLU A 1 91 ? 23.275 2.970 -10.718 1.00 67.50 91 GLU A C 1
ATOM 710 O O . GLU A 1 91 ? 22.859 3.696 -9.814 1.00 67.50 91 GLU A O 1
ATOM 715 N N . LEU A 1 92 ? 24.248 2.072 -10.561 1.00 57.59 92 LEU A N 1
ATOM 716 C CA . LEU A 1 92 ? 24.990 1.854 -9.328 1.00 57.59 92 LEU A CA 1
ATOM 717 C C . LEU A 1 92 ? 25.565 3.189 -8.823 1.00 57.59 92 LEU A C 1
ATOM 719 O O . LEU A 1 92 ? 26.726 3.516 -9.051 1.00 57.59 92 LEU A O 1
ATOM 723 N N . SER A 1 93 ? 24.780 3.932 -8.044 1.00 49.31 93 SER A N 1
ATOM 724 C CA . SER A 1 93 ? 25.281 4.672 -6.902 1.00 49.31 93 SER A CA 1
ATOM 725 C C . SER A 1 93 ? 25.934 3.591 -6.065 1.00 49.31 93 SER A C 1
ATOM 727 O O . SER A 1 93 ? 25.209 2.889 -5.363 1.00 49.31 93 SER A O 1
ATOM 729 N N . LEU A 1 94 ? 27.247 3.393 -6.264 1.00 48.91 94 LEU A N 1
ATOM 730 C CA . LEU A 1 94 ? 28.149 2.527 -5.503 1.00 48.91 94 LEU A CA 1
ATOM 731 C C . LEU A 1 94 ? 27.515 2.228 -4.152 1.00 48.91 94 LEU A C 1
ATOM 733 O O . LEU A 1 94 ? 27.583 3.066 -3.253 1.00 48.91 94 LEU A O 1
ATOM 737 N N . SER A 1 95 ? 26.780 1.117 -4.053 1.00 48.44 95 SER A N 1
ATOM 738 C CA . SER A 1 95 ? 25.989 0.857 -2.863 1.00 48.44 95 SER A CA 1
ATOM 739 C C . SER A 1 95 ? 27.004 0.572 -1.772 1.00 48.44 95 SER A C 1
ATOM 741 O O . SER A 1 95 ? 27.532 -0.531 -1.677 1.00 48.44 95 SER A O 1
ATOM 743 N N . GLN A 1 96 ? 27.324 1.590 -0.977 1.00 50.09 96 GLN A N 1
ATOM 744 C CA . GLN A 1 96 ? 28.154 1.450 0.214 1.00 50.09 96 GLN A CA 1
ATOM 745 C C . GLN A 1 96 ? 27.404 0.710 1.327 1.00 50.09 96 GLN A C 1
ATOM 747 O O . GLN A 1 96 ? 27.922 0.607 2.432 1.00 50.09 96 GLN A O 1
ATOM 752 N N . ASP A 1 97 ? 26.194 0.212 1.049 1.00 51.53 97 ASP A N 1
ATOM 753 C CA . ASP A 1 97 ? 25.429 -0.622 1.957 1.00 51.53 97 ASP A CA 1
ATOM 754 C C . ASP A 1 97 ? 26.126 -1.988 2.112 1.00 51.53 97 ASP A C 1
ATOM 756 O O . ASP A 1 97 ? 26.100 -2.809 1.186 1.00 51.53 97 ASP A O 1
ATOM 760 N N . PRO A 1 98 ? 26.765 -2.259 3.266 1.00 55.72 98 PRO A N 1
ATOM 761 C CA . PRO A 1 98 ? 27.528 -3.483 3.482 1.00 55.72 98 PRO A CA 1
ATOM 762 C C . PRO A 1 98 ? 26.643 -4.737 3.508 1.00 55.72 98 PRO A C 1
ATOM 764 O O . PRO A 1 98 ? 27.171 -5.848 3.494 1.00 55.72 98 PRO A O 1
ATOM 767 N N . GLN A 1 99 ? 25.312 -4.587 3.584 1.00 57.47 99 GLN A N 1
ATOM 768 C CA . GLN A 1 99 ? 24.382 -5.710 3.715 1.00 57.47 99 GLN A CA 1
ATOM 769 C C . GLN A 1 99 ? 24.018 -6.384 2.385 1.00 57.47 99 GLN A C 1
ATOM 771 O O . GLN A 1 99 ? 23.560 -7.527 2.409 1.00 57.47 99 GLN A O 1
ATOM 776 N N . PHE A 1 100 ? 24.252 -5.741 1.234 1.00 56.81 100 PHE A N 1
ATOM 777 C CA . PHE A 1 100 ? 23.900 -6.302 -0.080 1.00 56.81 100 PHE A CA 1
ATOM 778 C C . PHE A 1 100 ? 25.039 -6.187 -1.111 1.00 56.81 100 PHE A C 1
ATOM 780 O O . PHE A 1 100 ? 24.883 -5.531 -2.143 1.00 56.81 100 PHE A O 1
ATOM 787 N N . PRO A 1 101 ? 26.192 -6.849 -0.892 1.00 50.22 101 PRO A N 1
ATOM 788 C CA . PRO A 1 101 ? 27.293 -6.832 -1.839 1.00 50.22 101 PRO A CA 1
ATOM 789 C C . PRO A 1 101 ? 27.029 -7.874 -2.932 1.00 50.22 101 PRO A C 1
ATOM 791 O O . PRO A 1 101 ? 27.542 -8.990 -2.880 1.00 50.22 101 PRO A O 1
ATOM 794 N N . VAL A 1 102 ? 26.231 -7.531 -3.943 1.00 56.19 102 VAL A N 1
ATOM 795 C CA . VAL A 1 102 ? 26.263 -8.271 -5.214 1.00 56.19 102 VAL A CA 1
ATOM 796 C C . VAL A 1 102 ? 26.946 -7.382 -6.248 1.00 56.19 102 VAL A C 1
ATOM 798 O O . VAL A 1 102 ? 26.271 -6.604 -6.924 1.00 56.19 102 VAL A O 1
ATOM 801 N N . PRO A 1 103 ? 28.287 -7.447 -6.362 1.00 56.44 103 PRO A N 1
ATOM 802 C CA . PRO A 1 103 ? 28.986 -6.700 -7.390 1.00 56.44 103 PRO A CA 1
ATOM 803 C C . PRO A 1 103 ? 28.407 -7.052 -8.768 1.00 56.44 103 PRO A C 1
ATOM 805 O O . PRO A 1 103 ? 28.193 -8.224 -9.082 1.00 56.44 103 PRO A O 1
ATOM 808 N N . ASN A 1 104 ? 28.178 -6.025 -9.588 1.00 60.34 104 ASN A N 1
ATOM 809 C CA . ASN A 1 104 ? 27.808 -6.113 -11.007 1.00 60.34 104 ASN A CA 1
ATOM 810 C C . ASN A 1 104 ? 26.357 -6.510 -11.346 1.00 60.34 104 ASN A C 1
ATOM 812 O O . ASN A 1 104 ? 26.104 -6.907 -12.483 1.00 60.34 104 ASN A O 1
ATOM 816 N N . LYS A 1 105 ? 25.389 -6.384 -10.427 1.00 61.81 105 LYS A N 1
ATOM 817 C CA . LYS A 1 105 ? 23.959 -6.458 -10.790 1.00 61.81 105 LYS A CA 1
ATOM 818 C C . LYS A 1 105 ? 23.278 -5.093 -10.652 1.00 61.81 105 LYS A C 1
ATOM 820 O O . LYS A 1 105 ? 23.578 -4.381 -9.695 1.00 61.81 105 LYS A O 1
ATOM 825 N N . PRO A 1 106 ? 22.369 -4.719 -11.575 1.00 67.44 106 PRO A N 1
ATOM 826 C CA . PRO A 1 106 ? 21.567 -3.513 -11.411 1.00 67.44 106 PRO A CA 1
ATOM 827 C C . PRO A 1 106 ? 20.707 -3.637 -10.150 1.00 67.44 106 PRO A C 1
ATOM 829 O O . PRO A 1 106 ? 20.064 -4.665 -9.921 1.00 67.44 106 PRO A O 1
ATOM 832 N N . VAL A 1 107 ? 20.702 -2.586 -9.332 1.00 77.12 107 VAL A N 1
ATOM 833 C CA . VAL A 1 107 ? 19.791 -2.482 -8.192 1.00 77.12 107 VAL A CA 1
ATOM 834 C C . VAL A 1 107 ? 18.470 -1.952 -8.727 1.00 77.12 107 VAL A C 1
ATOM 836 O O . VAL A 1 107 ? 18.395 -0.838 -9.240 1.00 77.12 107 VAL A O 1
ATOM 839 N N . TYR A 1 108 ? 17.423 -2.764 -8.638 1.00 82.62 108 TYR A N 1
ATOM 840 C CA . TYR A 1 108 ? 16.086 -2.357 -9.048 1.00 82.62 108 TYR A CA 1
ATOM 841 C C . TYR A 1 108 ? 15.424 -1.567 -7.926 1.00 82.62 108 TYR A C 1
ATOM 843 O O . TYR A 1 108 ? 15.355 -2.032 -6.787 1.00 82.62 108 TYR A O 1
ATOM 851 N N . LYS A 1 109 ? 14.922 -0.379 -8.257 1.00 88.56 109 LYS A N 1
ATOM 852 C CA . LYS A 1 109 ? 14.187 0.471 -7.322 1.00 88.56 109 LYS A CA 1
ATOM 853 C C . LYS A 1 109 ? 12.793 0.766 -7.832 1.00 88.56 109 LYS A C 1
ATOM 855 O O . LYS A 1 109 ? 12.578 0.941 -9.032 1.00 88.56 109 LYS A O 1
ATOM 860 N N . VAL A 1 110 ? 11.853 0.861 -6.898 1.00 92.69 110 VAL A N 1
ATOM 861 C CA . VAL A 1 110 ? 10.492 1.308 -7.197 1.00 92.69 110 VAL A CA 1
ATOM 862 C C . VAL A 1 110 ? 10.493 2.828 -7.239 1.00 92.69 110 VAL A C 1
ATOM 864 O O . VAL A 1 110 ? 10.867 3.466 -6.257 1.00 92.69 110 VAL A O 1
ATOM 867 N N . TYR A 1 111 ? 10.061 3.408 -8.356 1.00 94.44 111 TYR A N 1
ATOM 868 C CA . TYR A 1 111 ? 9.939 4.863 -8.502 1.00 94.44 111 TYR A CA 1
ATOM 869 C C . TYR A 1 111 ? 8.492 5.343 -8.496 1.00 94.44 111 TYR A C 1
ATOM 871 O O . TYR A 1 111 ? 8.220 6.518 -8.244 1.00 94.44 111 TYR A O 1
ATOM 879 N N . LYS A 1 112 ? 7.536 4.446 -8.738 1.00 96.25 112 LYS A N 1
ATOM 880 C CA . LYS A 1 112 ? 6.122 4.792 -8.678 1.00 96.25 112 LYS A CA 1
ATOM 881 C C . LYS A 1 112 ? 5.283 3.617 -8.201 1.00 96.25 112 LYS A C 1
ATOM 883 O O . LYS A 1 112 ? 5.517 2.480 -8.598 1.00 96.25 112 LYS A O 1
ATOM 888 N N . ILE A 1 113 ? 4.293 3.912 -7.371 1.00 96.56 113 ILE A N 1
ATOM 889 C CA . ILE A 1 113 ? 3.255 2.978 -6.943 1.00 96.56 113 ILE A CA 1
ATOM 890 C C . ILE A 1 113 ? 1.898 3.594 -7.269 1.00 96.56 113 ILE A C 1
ATOM 892 O O . ILE A 1 113 ? 1.642 4.746 -6.918 1.00 96.56 113 ILE A O 1
ATOM 896 N N . LEU A 1 114 ? 1.025 2.827 -7.921 1.00 96.94 114 LEU A N 1
ATOM 897 C CA . LEU A 1 114 ? -0.397 3.148 -8.040 1.00 96.94 114 LEU A CA 1
ATOM 898 C C . LEU A 1 114 ? -1.209 2.068 -7.329 1.00 96.94 114 LEU A C 1
ATOM 900 O O . LEU A 1 114 ? -1.107 0.902 -7.692 1.00 96.94 114 LEU A O 1
ATOM 904 N N . GLU A 1 115 ? -2.016 2.448 -6.347 1.00 95.62 115 GLU A N 1
ATOM 905 C CA . GLU A 1 115 ? -2.862 1.529 -5.581 1.00 95.62 115 GLU A CA 1
ATOM 906 C C . GLU A 1 115 ? -4.330 1.769 -5.910 1.00 95.62 115 GLU A C 1
ATOM 908 O O . GLU A 1 115 ? -4.896 2.781 -5.509 1.00 95.62 115 GLU A O 1
ATOM 913 N N . PHE A 1 116 ? -4.953 0.846 -6.642 1.00 95.50 116 PHE A N 1
ATOM 914 C CA . PHE A 1 116 ? -6.396 0.838 -6.876 1.00 95.50 116 PHE A CA 1
ATOM 915 C C . PHE A 1 116 ? -7.092 0.092 -5.749 1.00 95.50 116 PHE A C 1
ATOM 917 O O . PHE A 1 116 ? -7.151 -1.135 -5.759 1.00 95.50 116 PHE A O 1
ATOM 924 N N . MET A 1 117 ? -7.586 0.841 -4.773 1.00 93.38 117 MET A N 1
ATOM 925 C CA . MET A 1 117 ? -8.192 0.311 -3.560 1.00 93.38 117 MET A CA 1
ATOM 926 C C . MET A 1 117 ? -9.709 0.192 -3.700 1.00 93.38 117 MET A C 1
ATOM 928 O O . MET A 1 117 ? -10.371 1.072 -4.267 1.00 93.38 117 MET A O 1
ATOM 932 N N . ASP A 1 118 ? -10.279 -0.837 -3.077 1.00 92.81 118 ASP A N 1
ATOM 933 C CA . ASP A 1 118 ? -11.708 -0.860 -2.794 1.00 92.81 118 ASP A CA 1
ATOM 934 C C . ASP A 1 118 ? -12.079 0.249 -1.790 1.00 92.81 118 ASP A C 1
ATOM 936 O O . ASP A 1 118 ? -11.928 0.142 -0.569 1.00 92.81 118 ASP A O 1
ATOM 940 N N . SER A 1 119 ? -12.588 1.356 -2.333 1.00 91.00 119 SER A N 1
ATOM 941 C CA . SER A 1 119 ? -13.007 2.515 -1.544 1.00 91.00 119 SER A CA 1
ATOM 942 C C . SER A 1 119 ? -14.154 2.224 -0.568 1.00 91.00 119 SER A C 1
ATOM 944 O O . SER A 1 119 ? -14.297 2.959 0.411 1.00 91.00 119 SER A O 1
ATOM 946 N N . GLN A 1 120 ? -14.971 1.189 -0.804 1.00 92.44 120 GLN A N 1
ATOM 947 C CA . GLN A 1 120 ? -16.055 0.832 0.113 1.00 92.44 120 GLN A CA 1
ATOM 948 C C . GLN A 1 120 ? -15.486 0.222 1.390 1.00 92.44 120 GLN A C 1
ATOM 950 O O . GLN A 1 120 ? -15.836 0.678 2.476 1.00 92.44 120 GLN A O 1
ATOM 955 N N . LEU A 1 121 ? -14.550 -0.725 1.268 1.00 92.12 121 LEU A N 1
ATOM 956 C CA . LEU A 1 121 ? -13.883 -1.342 2.420 1.00 92.12 121 LEU A CA 1
ATOM 957 C C . LEU A 1 121 ? -13.164 -0.301 3.286 1.00 92.12 121 LEU A C 1
ATOM 959 O O . LEU A 1 121 ? -13.333 -0.282 4.506 1.00 92.12 121 LEU A O 1
ATOM 963 N N . ALA A 1 122 ? -12.443 0.628 2.653 1.00 89.81 122 ALA A N 1
ATOM 964 C CA . ALA A 1 122 ? -11.783 1.721 3.362 1.00 89.81 122 ALA A CA 1
ATOM 965 C C . ALA A 1 122 ? -12.783 2.623 4.104 1.00 89.81 122 ALA A C 1
ATOM 967 O O . ALA A 1 122 ? -12.572 2.965 5.269 1.00 89.81 122 ALA A O 1
ATOM 968 N N . THR A 1 123 ? -13.890 2.987 3.450 1.00 91.56 123 THR A N 1
ATOM 969 C CA . THR A 1 123 ? -14.932 3.833 4.051 1.00 91.56 123 THR A CA 1
ATOM 970 C C . THR A 1 123 ? -15.568 3.151 5.259 1.00 91.56 123 THR A C 1
ATOM 972 O O . THR A 1 123 ? -15.679 3.770 6.317 1.00 91.56 123 THR A O 1
ATOM 975 N N . THR A 1 124 ? -15.934 1.873 5.128 1.00 94.56 124 THR A N 1
ATOM 976 C CA . THR A 1 124 ? -16.502 1.070 6.219 1.00 94.56 124 THR A CA 1
ATOM 977 C C . THR A 1 124 ? -15.568 1.045 7.422 1.00 94.56 124 THR A C 1
ATOM 979 O O . THR A 1 124 ? -15.992 1.366 8.532 1.00 94.56 124 THR A O 1
ATOM 982 N N . PHE A 1 125 ? -14.279 0.776 7.200 1.00 94.56 125 PHE A N 1
ATOM 983 C CA . PHE A 1 125 ? -13.286 0.788 8.269 1.00 94.56 125 PHE A CA 1
ATOM 984 C C . PHE A 1 125 ? -13.222 2.137 8.998 1.00 94.56 125 PHE A C 1
ATOM 986 O O . PHE A 1 125 ? -13.259 2.173 10.227 1.00 94.56 125 PHE A O 1
ATOM 993 N N . PHE A 1 126 ? -13.135 3.258 8.272 1.00 92.81 126 PHE A N 1
ATOM 994 C CA . PHE A 1 126 ? -13.006 4.570 8.914 1.00 92.81 126 PHE A CA 1
ATOM 995 C C . PHE A 1 126 ? -14.253 4.970 9.707 1.00 92.81 126 PHE A C 1
ATOM 997 O O . PHE A 1 126 ? -14.116 5.600 10.759 1.00 92.81 126 PHE A O 1
ATOM 1004 N N . LEU A 1 127 ? -15.446 4.584 9.247 1.00 95.06 127 LEU A N 1
ATOM 1005 C CA . LEU A 1 127 ? -16.687 4.787 9.995 1.00 95.06 127 LEU A CA 1
ATOM 1006 C C . LEU A 1 127 ? -16.690 3.974 11.299 1.00 95.06 127 LEU A C 1
ATOM 1008 O O . LEU A 1 127 ? -16.950 4.535 12.366 1.00 95.06 127 LEU A O 1
ATOM 1012 N N . GLU A 1 128 ? -16.330 2.688 11.241 1.00 95.81 128 GLU A N 1
ATOM 1013 C CA . GLU A 1 128 ? -16.234 1.830 12.431 1.00 95.81 128 GLU A CA 1
ATOM 1014 C C . GLU A 1 128 ? -15.174 2.324 13.426 1.00 95.81 128 GLU A C 1
ATOM 1016 O O . GLU A 1 128 ? -15.407 2.375 14.638 1.00 95.81 128 GLU A O 1
ATOM 1021 N N . GLU A 1 129 ? -14.004 2.719 12.924 1.00 95.81 129 GLU A N 1
ATOM 1022 C CA . GLU A 1 129 ? -12.907 3.267 13.720 1.00 95.81 129 GLU A CA 1
ATOM 1023 C C . GLU A 1 129 ? -13.333 4.568 14.414 1.00 95.81 129 GLU A C 1
ATOM 1025 O O . GLU A 1 129 ? -13.069 4.764 15.605 1.00 95.81 129 GLU A O 1
ATOM 1030 N N . GLN A 1 130 ? -14.033 5.459 13.703 1.00 94.69 130 GLN A N 1
ATOM 1031 C CA . GLN A 1 130 ? -14.552 6.703 14.269 1.00 94.69 130 GLN A CA 1
ATOM 1032 C C . GLN A 1 130 ? -15.564 6.431 15.386 1.00 94.69 130 GLN A C 1
ATOM 1034 O O . GLN A 1 130 ? -15.459 7.021 16.468 1.00 94.69 130 GLN A O 1
ATOM 1039 N N . GLU A 1 131 ? -16.515 5.526 15.153 1.00 95.06 131 GLU A N 1
ATOM 1040 C CA . GLU A 1 131 ? -17.532 5.163 16.137 1.00 95.06 131 GLU A CA 1
ATOM 1041 C C . GLU A 1 131 ? -16.897 4.569 17.403 1.00 95.06 131 GLU A C 1
ATOM 1043 O O . GLU A 1 131 ? -17.202 4.985 18.527 1.00 95.06 131 GLU A O 1
ATOM 1048 N N . ARG A 1 132 ? -15.948 3.643 17.245 1.00 94.25 132 ARG A N 1
ATOM 1049 C CA . ARG A 1 132 ? -15.244 3.019 18.373 1.00 94.25 132 ARG A CA 1
ATOM 1050 C C . ARG A 1 132 ? -14.414 4.024 19.158 1.00 94.25 132 ARG A C 1
ATOM 1052 O O . ARG A 1 132 ? -14.474 4.027 20.389 1.00 94.25 132 ARG A O 1
ATOM 1059 N N . ARG A 1 133 ? -13.702 4.935 18.486 1.00 93.31 133 ARG A N 1
ATOM 1060 C CA . ARG A 1 133 ? -12.979 6.029 19.161 1.00 93.31 133 ARG A CA 1
ATOM 1061 C C . ARG A 1 133 ? -13.916 6.912 19.977 1.00 93.31 133 ARG A C 1
ATOM 1063 O O . ARG A 1 133 ? -13.556 7.294 21.091 1.00 93.31 133 ARG A O 1
ATOM 1070 N N . ALA A 1 134 ? -15.100 7.232 19.452 1.00 92.25 134 ALA A N 1
ATOM 1071 C CA . ALA A 1 134 ? -16.095 8.017 20.176 1.00 92.25 134 ALA A CA 1
ATOM 1072 C C . ALA A 1 134 ? -16.580 7.285 21.439 1.00 92.25 134 ALA A C 1
ATOM 1074 O O . ALA A 1 134 ? -16.580 7.876 22.521 1.00 92.25 134 ALA A O 1
ATOM 1075 N N . ARG A 1 135 ? -16.883 5.983 21.334 1.00 91.62 135 ARG A N 1
ATOM 1076 C CA . ARG A 1 135 ? -17.272 5.143 22.482 1.00 91.62 135 ARG A CA 1
ATOM 1077 C C . ARG A 1 135 ? -16.174 5.082 23.546 1.00 91.62 135 ARG A C 1
ATOM 1079 O O . ARG A 1 135 ? -16.448 5.354 24.709 1.00 91.62 135 ARG A O 1
ATOM 1086 N N . LEU A 1 136 ? -14.924 4.823 23.157 1.00 89.69 136 LEU A N 1
ATOM 1087 C CA . LEU A 1 136 ? -13.789 4.752 24.090 1.00 89.69 136 LEU A CA 1
ATOM 1088 C C . LEU A 1 136 ? -13.544 6.078 24.827 1.00 89.69 136 LEU A C 1
ATOM 1090 O O . LEU A 1 136 ? -13.224 6.080 26.017 1.00 89.69 136 LEU A O 1
ATOM 1094 N N . ARG A 1 137 ? -13.727 7.219 24.150 1.00 85.88 137 ARG A N 1
ATOM 1095 C CA . ARG A 1 137 ? -13.651 8.546 24.786 1.00 85.88 137 ARG A CA 1
ATOM 1096 C C . ARG A 1 137 ? -14.807 8.777 25.761 1.00 85.88 137 ARG A C 1
ATOM 1098 O O . ARG A 1 137 ? -14.564 9.257 26.866 1.00 85.88 137 ARG A O 1
ATOM 1105 N N . GLY A 1 138 ? -16.029 8.401 25.382 1.00 77.69 138 GLY A N 1
ATOM 1106 C CA . GLY A 1 138 ? -17.212 8.494 26.241 1.00 77.69 138 GLY A CA 1
ATOM 1107 C C . GLY A 1 138 ? -17.105 7.625 27.497 1.00 77.69 138 GLY A C 1
ATOM 1108 O O . GLY A 1 138 ? -17.330 8.108 28.603 1.00 77.69 138 GLY A O 1
ATOM 1109 N N . SER A 1 139 ? -16.665 6.372 27.362 1.00 70.50 139 SER A N 1
ATOM 1110 C CA . SER A 1 139 ? -16.468 5.458 28.497 1.00 70.50 139 SER A CA 1
ATOM 1111 C C . SER A 1 139 ? -15.392 5.945 29.471 1.00 70.50 139 SER A C 1
ATOM 1113 O O . SER A 1 139 ? -15.532 5.775 30.681 1.00 70.50 139 SER A O 1
ATOM 1115 N N . ARG A 1 140 ? -14.337 6.602 28.969 1.00 63.62 140 ARG A N 1
ATOM 1116 C CA . ARG A 1 140 ? -13.289 7.191 29.814 1.00 63.62 140 ARG A CA 1
ATOM 1117 C C . ARG A 1 140 ? -13.806 8.365 30.652 1.00 63.62 140 ARG A C 1
ATOM 1119 O O . ARG A 1 140 ? -13.371 8.522 31.788 1.00 63.62 140 ARG A O 1
ATOM 1126 N N . LEU A 1 141 ? -14.738 9.157 30.117 1.00 61.53 141 LEU A N 1
ATOM 1127 C CA . LEU A 1 141 ? -15.383 10.252 30.848 1.00 61.53 141 LEU A CA 1
ATOM 1128 C C . LEU A 1 141 ? -16.296 9.728 31.964 1.00 61.53 141 LEU A C 1
ATOM 1130 O O . LEU A 1 141 ? -16.222 10.231 33.080 1.00 61.53 141 LEU A O 1
ATOM 1134 N N . VAL A 1 142 ? -17.083 8.678 31.706 1.00 59.53 142 VAL A N 1
ATOM 1135 C CA . VAL A 1 142 ? -17.952 8.068 32.732 1.00 59.53 142 VAL A CA 1
ATOM 1136 C C . VAL A 1 142 ? -17.126 7.459 33.873 1.00 59.53 142 VAL A C 1
ATOM 1138 O O . VAL A 1 142 ? -17.426 7.699 35.039 1.00 59.53 142 VAL A O 1
ATOM 1141 N N . GLY A 1 143 ? -16.033 6.751 33.564 1.00 55.84 143 GLY A N 1
ATOM 1142 C CA . GLY A 1 143 ? -15.156 6.171 34.590 1.00 55.84 143 GLY A CA 1
ATOM 1143 C C . GLY A 1 143 ? -14.446 7.207 35.475 1.00 55.84 143 GLY A C 1
ATOM 1144 O O . GLY A 1 143 ? -14.240 6.959 36.660 1.00 55.84 143 GLY A O 1
ATOM 1145 N N . LEU A 1 144 ? -14.107 8.381 34.929 1.00 55.12 144 LEU A N 1
ATOM 1146 C CA . LEU A 1 144 ? -13.516 9.488 35.694 1.00 55.12 144 LEU A CA 1
ATOM 1147 C C . LEU A 1 144 ? -14.521 10.130 36.660 1.00 55.12 144 LEU A C 1
ATOM 1149 O O . LEU A 1 144 ? -14.156 10.418 37.797 1.00 55.12 144 LEU A O 1
ATOM 1153 N N . VAL A 1 145 ? -15.779 10.298 36.242 1.00 56.41 145 VAL A N 1
ATOM 1154 C CA . VAL A 1 145 ? -16.838 10.844 37.107 1.00 56.41 145 VAL A CA 1
ATOM 1155 C C . VAL A 1 145 ? -17.162 9.871 38.248 1.00 56.41 145 VAL A C 1
ATOM 1157 O O . VAL A 1 145 ? -17.205 10.280 39.406 1.00 56.41 145 VAL A O 1
ATOM 1160 N N . SER A 1 146 ? -17.271 8.568 37.967 1.00 51.84 146 SER A N 1
ATOM 1161 C CA . SER A 1 146 ? -17.531 7.562 39.008 1.00 51.84 146 SER A CA 1
ATOM 1162 C C . SER A 1 146 ? -16.360 7.369 39.984 1.00 51.84 146 SER A C 1
ATOM 1164 O O . SER A 1 146 ? -16.579 7.133 41.172 1.00 51.84 146 SER A O 1
ATOM 1166 N N . ALA A 1 147 ? -15.108 7.507 39.530 1.00 53.72 147 ALA A N 1
ATOM 1167 C CA . ALA A 1 147 ? -13.949 7.453 40.425 1.00 53.72 147 ALA A CA 1
ATOM 1168 C C . ALA A 1 147 ? -13.919 8.642 41.403 1.00 53.72 147 ALA A C 1
ATOM 1170 O O . ALA A 1 147 ? -13.538 8.468 42.561 1.00 53.72 147 ALA A O 1
ATOM 1171 N N . GLN A 1 148 ? -14.377 9.819 40.971 1.00 49.88 148 GLN A N 1
ATOM 1172 C CA . GLN A 1 148 ? -14.431 11.024 41.799 1.00 49.88 148 GLN A CA 1
ATOM 1173 C C . GLN A 1 148 ? -15.558 10.983 42.852 1.00 49.88 148 GLN A C 1
ATOM 1175 O O . GLN A 1 148 ? -15.403 11.550 43.931 1.00 49.88 148 GLN A O 1
ATOM 1180 N N . GLU A 1 149 ? -16.651 10.256 42.598 1.00 51.09 149 GLU A N 1
ATOM 1181 C CA . GLU A 1 149 ? -17.723 10.029 43.586 1.00 51.09 149 GLU A CA 1
ATOM 1182 C C . GLU A 1 149 ? -17.371 8.940 44.616 1.00 51.09 149 GLU A C 1
ATOM 1184 O O . GLU A 1 149 ? -17.819 8.990 45.761 1.00 51.09 149 GLU A O 1
ATOM 1189 N N . SER A 1 150 ? -16.510 7.983 44.252 1.00 51.03 150 SER A N 1
ATOM 1190 C CA . SER A 1 150 ? -16.054 6.918 45.160 1.00 51.03 150 SER A CA 1
ATOM 1191 C C . SER A 1 150 ? -14.934 7.332 46.127 1.00 51.03 150 SER A C 1
ATOM 1193 O O . SER A 1 150 ? -14.659 6.608 47.083 1.00 51.03 150 SER A O 1
ATOM 1195 N N . SER A 1 151 ? -14.312 8.506 45.947 1.00 47.59 151 SER A N 1
ATOM 1196 C CA . SER A 1 151 ? -13.280 9.025 46.860 1.00 47.59 151 SER A CA 1
ATOM 1197 C C . SER A 1 151 ? -13.855 9.848 48.019 1.00 47.59 151 SER A C 1
ATOM 1199 O O . SER A 1 151 ? -13.170 10.731 48.543 1.00 47.59 151 SER A O 1
ATOM 1201 N N . GLY A 1 152 ? -15.108 9.584 48.411 1.00 45.91 152 GLY A N 1
ATOM 1202 C CA . GLY A 1 152 ? -15.739 10.135 49.607 1.00 45.91 152 GLY A CA 1
ATOM 1203 C C . GLY A 1 152 ? -14.880 9.865 50.840 1.00 45.91 152 GLY A C 1
ATOM 1204 O O . GLY A 1 152 ? -14.956 8.806 51.459 1.00 45.91 152 GLY A O 1
ATOM 1205 N N . ALA A 1 153 ? -14.029 10.833 51.173 1.00 53.44 153 ALA A N 1
ATOM 1206 C CA . ALA A 1 153 ? -13.244 10.839 52.389 1.00 53.44 153 ALA A CA 1
ATOM 1207 C C . ALA A 1 153 ? -14.197 10.708 53.590 1.00 53.44 153 ALA A C 1
ATOM 1209 O O . ALA A 1 153 ? -15.226 11.391 53.623 1.00 53.44 153 ALA A O 1
ATOM 1210 N N . PRO A 1 154 ? -13.888 9.869 54.592 1.00 47.06 154 PRO A N 1
ATOM 1211 C CA . PRO A 1 154 ? -14.709 9.801 55.786 1.00 47.06 154 PRO A CA 1
ATOM 1212 C C . PRO A 1 154 ? -14.678 11.164 56.486 1.00 47.06 154 PRO A C 1
ATOM 1214 O O . PRO A 1 154 ? -13.621 11.654 56.893 1.00 47.06 154 PRO A O 1
ATOM 1217 N N . SER A 1 155 ? -15.856 11.775 56.608 1.00 45.88 155 SER A N 1
ATOM 1218 C CA . SER A 1 155 ? -16.092 12.987 57.386 1.00 45.88 155 SER A CA 1
ATOM 1219 C C . SER A 1 155 ? -15.608 12.762 58.821 1.00 45.88 155 SER A C 1
ATOM 1221 O O . SER A 1 155 ? -16.205 12.001 59.582 1.00 45.88 155 SER A O 1
ATOM 1223 N N . ARG A 1 156 ? -14.491 13.400 59.192 1.00 42.38 156 ARG A N 1
ATOM 1224 C CA . ARG A 1 156 ? -13.988 13.424 60.570 1.00 42.38 156 ARG A CA 1
ATOM 1225 C C . ARG A 1 156 ? -14.940 14.253 61.429 1.00 42.38 156 ARG A C 1
ATOM 1227 O O . ARG A 1 156 ? -14.807 15.470 61.521 1.00 42.38 156 ARG A O 1
ATOM 1234 N N . THR A 1 157 ? -15.872 13.587 62.098 1.00 43.72 157 THR A N 1
ATOM 1235 C CA . THR A 1 157 ? -16.609 14.166 63.221 1.00 43.72 157 THR A CA 1
ATOM 1236 C C . THR A 1 157 ? -15.652 14.308 64.404 1.00 43.72 157 THR A C 1
ATOM 1238 O O . THR A 1 157 ? -15.269 13.326 65.039 1.00 43.72 157 THR A O 1
ATOM 1241 N N . VAL A 1 158 ? -15.229 15.539 64.689 1.00 40.69 158 VAL A N 1
ATOM 1242 C CA . VAL A 1 158 ? -14.458 15.882 65.889 1.00 40.69 158 VAL A CA 1
ATOM 1243 C C . VAL A 1 158 ? -15.408 15.837 67.087 1.00 40.69 158 VAL A C 1
ATOM 1245 O O . VAL A 1 158 ? -16.192 16.758 67.296 1.00 40.69 158 VAL A O 1
ATOM 1248 N N . GLN A 1 159 ? -15.365 14.759 67.873 1.00 38.38 159 GLN A N 1
ATOM 1249 C CA . GLN A 1 159 ? -15.961 14.752 69.209 1.00 38.38 159 GLN A CA 1
ATOM 1250 C C . GLN A 1 159 ? -14.993 15.417 70.192 1.00 38.38 159 GLN A C 1
ATOM 1252 O O . GLN A 1 159 ? -13.954 14.859 70.543 1.00 38.38 159 GLN A O 1
ATOM 1257 N N . SER A 1 160 ? -15.344 16.619 70.647 1.00 40.91 160 SER A N 1
ATOM 1258 C CA . SER A 1 160 ? -14.726 17.261 71.804 1.00 40.91 160 SER A CA 1
ATOM 1259 C C . SER A 1 160 ? -15.113 16.501 73.075 1.00 40.91 160 SER A C 1
ATOM 1261 O O . SER A 1 160 ? -16.292 16.458 73.432 1.00 40.91 160 SER A O 1
ATOM 1263 N N . LYS A 1 161 ? -14.134 15.925 73.777 1.00 39.47 161 LYS A N 1
ATOM 1264 C CA . LYS A 1 161 ? -14.318 15.353 75.116 1.00 39.47 161 LYS A CA 1
ATOM 1265 C C . LYS A 1 161 ? -13.588 16.240 76.123 1.00 39.47 161 LYS A C 1
ATOM 1267 O O . LYS A 1 161 ? -12.366 16.344 76.093 1.00 39.47 161 LYS A O 1
ATOM 1272 N N . VAL A 1 162 ? -14.365 16.910 76.970 1.00 40.16 162 VAL A N 1
ATOM 1273 C CA . VAL A 1 162 ? -13.920 17.668 78.148 1.00 40.16 162 VAL A CA 1
ATOM 1274 C C . VAL A 1 162 ? -14.279 16.851 79.397 1.00 40.16 162 VAL A C 1
ATOM 1276 O O . VAL A 1 162 ? -15.249 16.094 79.364 1.00 40.16 162 VAL A O 1
ATOM 1279 N N . VAL A 1 163 ? -13.535 17.094 80.488 1.00 35.75 163 VAL A N 1
ATOM 1280 C CA . VAL A 1 163 ? -13.685 16.603 81.881 1.00 35.75 163 VAL A CA 1
ATOM 1281 C C . VAL A 1 163 ? -12.980 15.260 82.138 1.00 35.75 163 VAL A C 1
ATOM 1283 O O . VAL A 1 163 ? -13.181 14.307 81.399 1.00 35.75 163 VAL A O 1
ATOM 1286 N N . GLY A 1 164 ? -12.145 15.064 83.162 1.00 30.20 164 GLY A N 1
ATOM 1287 C CA . GLY A 1 164 ? -11.752 15.855 84.335 1.00 30.20 164 GLY A CA 1
ATOM 1288 C C . GLY A 1 164 ? -11.096 14.900 85.354 1.00 30.20 164 GLY A C 1
ATOM 1289 O O . GLY A 1 164 ? -11.405 13.712 85.364 1.00 30.20 164 GLY A O 1
ATOM 1290 N N . ALA A 1 165 ? -10.156 15.398 86.158 1.00 34.31 165 ALA A N 1
ATOM 1291 C CA . ALA A 1 165 ? -9.343 14.621 87.101 1.00 34.31 165 ALA A CA 1
ATOM 1292 C C . ALA A 1 165 ? -10.096 14.127 88.359 1.00 34.31 165 ALA A C 1
ATOM 1294 O O . ALA A 1 165 ? -11.036 14.788 88.802 1.00 34.31 165 ALA A O 1
ATOM 1295 N N . ARG A 1 166 ? -9.605 13.013 88.939 1.00 34.41 166 ARG A N 1
ATOM 1296 C CA . ARG A 1 166 ? -9.615 12.531 90.354 1.00 34.41 166 ARG A CA 1
ATOM 1297 C C . ARG A 1 166 ? -9.297 11.020 90.312 1.00 34.41 166 ARG A C 1
ATOM 1299 O O . ARG A 1 166 ? -9.941 10.334 89.529 1.00 34.41 166 ARG A O 1
ATOM 1306 N N . LEU A 1 167 ? -8.376 10.406 91.054 1.00 36.16 167 LEU A N 1
ATOM 1307 C CA . LEU A 1 167 ? -7.442 10.757 92.134 1.00 36.16 167 LEU A CA 1
ATOM 1308 C C . LEU A 1 167 ? -6.048 10.237 91.750 1.00 36.16 167 LEU A C 1
ATOM 1310 O O . LEU A 1 167 ? -6.005 9.214 91.030 1.00 36.16 167 LEU A O 1
#